Protein AF-A0A923NEP9-F1 (afdb_monomer_lite)

Sequence (134 aa):
MPNQGRQWFVLPWDIKRAIEYERYQLFQHGIKYNYYDALVGSLINVPTSENVLNPNIRVARIVRIKITNVRHTDWLNTRSQFVSDFNLDDLQPIYNYLRHDYNQEDQRQIYDDLQYWQKYIQKRHVVTKEQQMV

Secondary structure (DSSP, 8-state):
-TTT-----BPPHHHHHHHHHHHHHHHHTT----TTGGGTT-EEEEESSS-SSSPPEEEEE-------S---TTPPBPPS-EE-TT--S-HHHHHHHHTTT--HHHHHHHHHHHHHHHHHHHHHHHHHHHHT--

InterPro domains:
  IPR056096 Protein of unknown function DUF7679 [PF24727] (6-130)

Radius of gyration: 16.32 Å; chains: 1; bounding box: 51×35×44 Å

Foldseek 3Di:
DVPPDDDAAAEDPVVVVVLVVVVVVCVVVVDDDPSQCQQQQKWFWDFPDPPPVAGQIAIDGHHDDDDDPDDDPPHYYTDNQIGHNPDLPDCVVSLVRRLPPHDPNSSVRHVVRSVVVSVVVVVVVVVVVVVVVD

pLDDT: mean 82.34, std 10.33, range [47.84, 94.38]

Structure (mmCIF, N/CA/C/O backbone):
data_AF-A0A923NEP9-F1
#
_entry.id   AF-A0A923NEP9-F1
#
loop_
_atom_site.group_PDB
_atom_site.id
_atom_site.type_symbol
_atom_site.label_atom_id
_atom_site.label_alt_id
_atom_site.label_comp_id
_atom_site.label_asym_id
_atom_site.label_entity_id
_atom_site.label_seq_id
_atom_site.pdbx_PDB_ins_code
_atom_site.Cartn_x
_atom_site.Cartn_y
_atom_site.Cartn_z
_atom_site.occupancy
_atom_site.B_iso_or_equiv
_atom_site.auth_seq_id
_atom_site.auth_comp_id
_atom_site.auth_asym_id
_atom_site.auth_atom_id
_atom_site.pdbx_PDB_model_num
ATOM 1 N N . MET A 1 1 ? -5.376 -5.477 -6.065 1.00 79.94 1 MET A N 1
ATOM 2 C CA . MET A 1 1 ? -4.801 -4.429 -6.936 1.00 79.94 1 MET A CA 1
ATOM 3 C C . MET A 1 1 ? -5.828 -4.039 -7.989 1.00 79.94 1 MET A C 1
ATOM 5 O O . MET A 1 1 ? -6.700 -4.866 -8.268 1.00 79.94 1 MET A O 1
ATOM 9 N N . PRO A 1 2 ? -5.772 -2.820 -8.548 1.00 74.88 2 PRO A N 1
ATOM 10 C CA . PRO A 1 2 ? -6.595 -2.457 -9.699 1.00 74.88 2 PRO A CA 1
ATOM 11 C C . PRO A 1 2 ? -6.424 -3.504 -10.806 1.00 74.88 2 PRO A C 1
ATOM 13 O O . PRO A 1 2 ? -5.304 -3.836 -11.175 1.00 74.88 2 PRO A O 1
ATOM 16 N N . ASN A 1 3 ? -7.528 -4.091 -11.270 1.00 60.91 3 ASN A N 1
ATOM 17 C CA . ASN A 1 3 ? -7.579 -5.043 -12.392 1.00 60.91 3 ASN A CA 1
ATOM 18 C C . ASN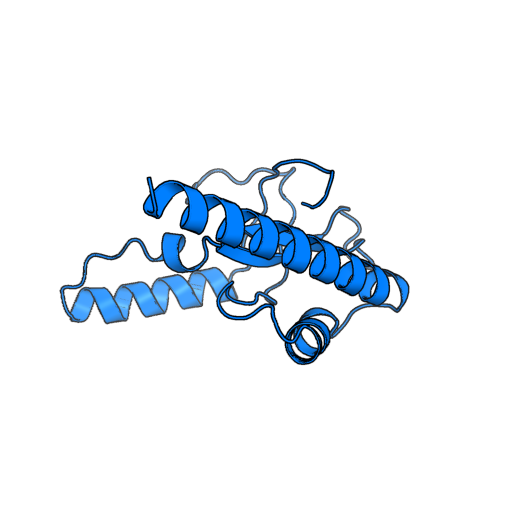 A 1 3 ? -6.733 -6.339 -12.282 1.00 60.91 3 ASN A C 1
ATOM 20 O O . ASN A 1 3 ? -6.711 -7.111 -13.233 1.00 60.91 3 ASN A O 1
ATOM 24 N N . GLN A 1 4 ? -6.088 -6.626 -11.142 1.00 69.06 4 GLN A N 1
ATOM 25 C CA . GLN A 1 4 ? -5.234 -7.819 -10.946 1.00 69.06 4 GLN A CA 1
ATOM 26 C C . GLN A 1 4 ? -5.664 -8.717 -9.769 1.00 69.06 4 GLN A C 1
ATOM 28 O O . GLN A 1 4 ? -4.926 -9.587 -9.320 1.00 69.06 4 GLN A O 1
ATOM 33 N N . GLY A 1 5 ? -6.871 -8.518 -9.233 1.00 80.25 5 GLY A N 1
ATOM 34 C CA . GLY A 1 5 ? -7.409 -9.380 -8.177 1.00 80.25 5 GLY A CA 1
ATOM 35 C C . GLY A 1 5 ? -6.740 -9.193 -6.808 1.00 80.25 5 GLY A C 1
ATOM 36 O O . GLY A 1 5 ? -6.250 -8.107 -6.467 1.00 80.25 5 GLY A O 1
ATOM 37 N N . ARG A 1 6 ? -6.814 -10.233 -5.969 1.00 89.69 6 ARG A N 1
ATOM 38 C CA . ARG A 1 6 ? -6.312 -10.243 -4.584 1.00 89.69 6 ARG A CA 1
ATOM 39 C C . ARG A 1 6 ? -5.050 -11.095 -4.501 1.00 89.69 6 ARG A C 1
ATOM 41 O O . ARG A 1 6 ? -5.059 -12.228 -4.964 1.00 89.69 6 ARG A O 1
ATOM 48 N N . GLN A 1 7 ? -4.025 -10.571 -3.841 1.00 90.62 7 GLN A N 1
ATOM 49 C CA . GLN A 1 7 ? -2.754 -11.253 -3.617 1.00 90.62 7 GLN A CA 1
ATOM 50 C C . GLN A 1 7 ? -2.286 -11.002 -2.182 1.00 90.62 7 GLN A C 1
ATOM 52 O O . GLN A 1 7 ? -2.619 -9.973 -1.588 1.00 90.62 7 GLN A O 1
ATOM 57 N N . TRP A 1 8 ? -1.558 -11.967 -1.621 1.00 91.31 8 TRP A N 1
ATOM 58 C CA . TRP A 1 8 ? -0.912 -11.828 -0.322 1.00 91.31 8 TRP A CA 1
ATOM 59 C C . TRP A 1 8 ? 0.462 -11.186 -0.478 1.00 91.31 8 TRP A C 1
ATOM 61 O O . TRP A 1 8 ? 1.215 -11.518 -1.388 1.00 91.31 8 TRP A O 1
ATOM 71 N N . PHE A 1 9 ? 0.781 -10.294 0.451 1.00 91.69 9 PHE A N 1
ATOM 72 C CA . PHE A 1 9 ? 2.078 -9.648 0.550 1.00 91.69 9 PHE A CA 1
ATOM 73 C C . PHE A 1 9 ? 2.561 -9.691 1.994 1.00 91.69 9 PHE A C 1
ATOM 75 O O . PHE A 1 9 ? 1.763 -9.806 2.929 1.00 91.69 9 PHE A O 1
ATOM 82 N N . VAL A 1 10 ? 3.871 -9.568 2.172 1.00 91.06 10 VAL A N 1
ATOM 83 C CA . VAL A 1 10 ? 4.491 -9.465 3.490 1.00 91.06 10 VAL A CA 1
ATOM 84 C C . VAL A 1 10 ? 4.562 -7.992 3.890 1.00 91.06 10 VAL A C 1
ATOM 86 O O . VAL A 1 10 ? 5.052 -7.153 3.131 1.00 91.06 10 VAL A O 1
ATOM 89 N N . LEU A 1 11 ? 4.063 -7.658 5.082 1.00 89.31 11 LEU A N 1
ATOM 90 C CA . LEU A 1 11 ? 4.246 -6.324 5.656 1.00 89.31 11 LEU A CA 1
ATOM 91 C C . LEU A 1 11 ? 5.691 -6.168 6.162 1.00 89.31 11 LEU A C 1
ATOM 93 O O . LEU A 1 11 ? 6.208 -7.101 6.784 1.00 89.31 11 LEU A O 1
ATOM 97 N N . PRO A 1 12 ? 6.349 -5.017 5.932 1.00 87.62 12 PRO A N 1
ATOM 98 C CA . PRO A 1 12 ? 7.692 -4.769 6.430 1.00 87.62 12 PRO A CA 1
ATOM 99 C C . PRO A 1 12 ? 7.731 -4.775 7.958 1.00 87.62 12 PRO A C 1
ATOM 101 O O . PRO A 1 12 ? 6.745 -4.479 8.643 1.00 87.62 12 PRO A O 1
ATOM 104 N N . TRP A 1 13 ? 8.916 -5.072 8.487 1.00 84.62 13 TRP A N 1
ATOM 105 C CA . TRP A 1 13 ? 9.162 -5.159 9.924 1.00 84.62 13 TRP A CA 1
ATOM 106 C C . TRP A 1 13 ? 8.763 -3.887 10.682 1.00 84.62 13 TRP A C 1
ATOM 108 O O . TRP A 1 13 ? 8.186 -3.986 11.761 1.00 84.62 13 TRP A O 1
ATOM 118 N N . ASP A 1 14 ? 8.992 -2.703 10.112 1.00 85.62 14 ASP A N 1
ATOM 119 C CA . ASP A 1 14 ? 8.659 -1.437 10.775 1.00 85.62 14 ASP A CA 1
ATOM 120 C C . ASP A 1 14 ? 7.152 -1.254 10.983 1.00 85.62 14 ASP A C 1
ATOM 122 O O . ASP A 1 14 ? 6.734 -0.819 12.056 1.00 85.62 14 ASP A O 1
ATOM 126 N N . ILE A 1 15 ? 6.329 -1.662 10.007 1.00 84.62 15 ILE A N 1
ATOM 127 C CA . ILE A 1 15 ? 4.866 -1.663 10.153 1.00 84.62 15 ILE A CA 1
ATOM 128 C C . ILE A 1 15 ? 4.460 -2.669 11.228 1.00 84.62 15 ILE A C 1
ATOM 130 O O . ILE A 1 15 ? 3.669 -2.341 12.109 1.00 84.62 15 ILE A O 1
ATOM 134 N N . LYS A 1 16 ? 5.035 -3.878 11.207 1.00 83.88 16 LYS A N 1
ATOM 135 C CA . LYS A 1 16 ? 4.768 -4.885 12.242 1.00 83.88 16 LYS A CA 1
ATOM 136 C C . LYS A 1 16 ? 5.093 -4.345 13.639 1.00 83.88 16 LYS A C 1
ATOM 138 O O . LYS A 1 16 ? 4.269 -4.469 14.541 1.00 83.88 16 LYS A O 1
ATOM 143 N N . ARG A 1 17 ? 6.251 -3.704 13.805 1.00 85.06 17 ARG A N 1
ATOM 144 C CA . ARG A 1 17 ? 6.685 -3.113 15.076 1.00 85.06 17 ARG A CA 1
ATOM 145 C C . ARG A 1 17 ? 5.752 -1.989 15.529 1.00 85.06 17 ARG A C 1
ATOM 147 O O . ARG A 1 17 ? 5.447 -1.912 16.714 1.00 85.06 17 ARG A O 1
ATOM 154 N N . ALA A 1 18 ? 5.282 -1.144 14.609 1.00 83.44 18 ALA A N 1
ATOM 155 C CA . ALA A 1 18 ? 4.323 -0.084 14.918 1.00 83.44 18 ALA A CA 1
ATOM 156 C C . ALA A 1 18 ? 2.983 -0.654 15.419 1.00 83.44 18 ALA A C 1
ATOM 158 O O . ALA A 1 18 ? 2.494 -0.227 16.462 1.00 83.44 18 ALA A O 1
ATOM 159 N N . ILE A 1 19 ? 2.449 -1.680 14.745 1.00 81.50 19 ILE A N 1
ATOM 160 C CA . ILE A 1 19 ? 1.225 -2.380 15.172 1.00 81.50 19 ILE A CA 1
ATOM 161 C C . ILE A 1 19 ? 1.422 -3.030 16.548 1.00 81.50 19 ILE A C 1
ATOM 163 O O . ILE A 1 19 ? 0.542 -2.968 17.404 1.00 81.50 19 ILE A O 1
ATOM 167 N N . GLU A 1 20 ? 2.573 -3.665 16.787 1.00 81.56 20 GLU A N 1
ATOM 168 C CA . GLU A 1 20 ? 2.881 -4.291 18.077 1.00 81.56 20 GLU A CA 1
ATOM 169 C C . GLU A 1 20 ? 3.007 -3.267 19.211 1.00 81.56 20 GLU A C 1
ATOM 171 O O . GLU A 1 20 ? 2.548 -3.539 20.323 1.00 81.56 20 GLU A O 1
ATOM 176 N N . TYR A 1 21 ? 3.582 -2.097 18.928 1.00 83.75 21 TYR A N 1
ATOM 177 C CA . TYR A 1 21 ? 3.661 -0.985 19.871 1.00 83.75 21 TYR A CA 1
ATOM 178 C C . TYR A 1 21 ? 2.269 -0.443 20.215 1.00 83.75 21 TYR A C 1
ATOM 180 O O . TYR A 1 21 ? 1.921 -0.346 21.390 1.00 83.75 21 TYR A O 1
ATOM 188 N N . GLU A 1 22 ? 1.439 -0.159 19.210 1.00 79.56 22 GLU A N 1
ATOM 189 C CA . GLU A 1 22 ? 0.070 0.323 19.415 1.00 79.56 22 GLU A CA 1
ATOM 190 C C . GLU A 1 22 ? -0.781 -0.700 20.182 1.00 79.56 22 GLU A C 1
ATOM 192 O O . GLU A 1 22 ? -1.486 -0.350 21.133 1.00 79.56 22 GLU A O 1
ATOM 197 N N . ARG A 1 23 ? -0.629 -1.990 19.853 1.00 78.88 23 ARG A N 1
ATOM 198 C CA . ARG A 1 23 ? -1.231 -3.098 20.601 1.00 78.88 23 ARG A CA 1
ATOM 199 C C . ARG A 1 23 ? -0.863 -3.057 22.075 1.00 78.88 23 ARG A C 1
ATOM 201 O O . ARG A 1 23 ? -1.738 -3.229 22.920 1.00 78.88 23 ARG A O 1
ATOM 208 N N . TYR A 1 24 ? 0.420 -2.888 22.382 1.00 80.75 24 TYR A N 1
ATOM 209 C CA . TYR A 1 24 ? 0.889 -2.841 23.761 1.00 80.75 24 TYR A CA 1
ATOM 210 C C . TYR A 1 24 ? 0.266 -1.661 24.516 1.00 80.75 24 TYR A C 1
ATOM 212 O O . TYR A 1 24 ? -0.278 -1.862 25.598 1.00 80.75 24 TYR A O 1
ATOM 220 N N . GLN A 1 25 ? 0.255 -0.466 23.920 1.00 80.94 25 GLN A N 1
ATOM 221 C CA . GLN A 1 25 ? -0.326 0.726 24.545 1.00 80.94 25 GLN A CA 1
ATOM 222 C C . GLN A 1 25 ? -1.824 0.554 24.822 1.00 80.94 25 GLN A C 1
ATOM 224 O O . GLN A 1 25 ? -2.286 0.780 25.937 1.00 80.94 25 GLN A O 1
ATOM 229 N N . LEU A 1 26 ? -2.593 0.089 23.839 1.00 77.12 26 LEU A N 1
ATOM 230 C CA . LEU A 1 26 ? -4.038 -0.095 23.985 1.00 77.12 26 LEU A CA 1
ATOM 231 C C . LEU A 1 26 ? -4.397 -1.241 24.944 1.00 77.12 26 LEU A C 1
ATOM 233 O O . LEU A 1 26 ? -5.379 -1.134 25.681 1.00 77.12 26 LEU A O 1
ATOM 237 N N . PHE A 1 27 ? -3.579 -2.299 24.993 1.00 79.38 27 PHE A N 1
ATOM 238 C CA . PHE A 1 27 ? -3.708 -3.358 25.995 1.00 79.38 27 PHE A CA 1
ATOM 239 C C . PHE A 1 27 ? -3.572 -2.810 27.423 1.00 79.38 27 PHE A C 1
ATOM 241 O O . PHE A 1 27 ? -4.388 -3.159 28.275 1.00 79.38 27 PHE A O 1
ATOM 248 N N . GLN A 1 28 ? -2.614 -1.906 27.672 1.00 80.88 28 GLN A N 1
ATOM 249 C CA . GLN A 1 28 ? -2.441 -1.259 28.983 1.00 80.88 28 GLN A CA 1
ATOM 250 C C . GLN A 1 28 ? -3.659 -0.416 29.403 1.00 80.88 28 GLN A C 1
ATOM 252 O O . GLN A 1 28 ? -3.895 -0.217 30.592 1.00 80.88 28 GLN A O 1
ATOM 257 N N . HIS A 1 29 ? -4.468 0.035 28.442 1.00 81.56 29 HIS A N 1
ATOM 258 C CA . HIS A 1 29 ? -5.714 0.770 28.679 1.00 81.56 29 HIS A CA 1
ATOM 259 C C . HIS A 1 29 ? -6.975 -0.116 28.651 1.00 81.56 29 HIS A C 1
ATOM 261 O O . HIS A 1 29 ? -8.089 0.403 28.669 1.00 81.56 29 HIS A O 1
ATOM 267 N N . GLY A 1 30 ? -6.834 -1.448 28.603 1.00 79.38 30 GLY A N 1
ATOM 268 C CA . GLY A 1 30 ? -7.964 -2.387 28.617 1.00 79.38 30 GLY A CA 1
ATOM 269 C C . GLY A 1 30 ? -8.771 -2.442 27.312 1.00 79.38 30 GLY A C 1
ATOM 270 O O . GLY A 1 30 ? -9.840 -3.054 27.276 1.00 79.38 30 GLY A O 1
ATOM 271 N N . ILE A 1 31 ? -8.274 -1.835 26.230 1.00 75.31 31 ILE A N 1
ATOM 272 C CA . ILE A 1 31 ? -8.966 -1.768 24.940 1.00 75.31 31 ILE A CA 1
ATOM 273 C C . ILE A 1 31 ? -8.627 -3.017 24.123 1.00 75.31 31 ILE A C 1
ATOM 275 O O . ILE A 1 31 ? -7.504 -3.191 23.647 1.00 75.31 31 ILE A O 1
ATOM 279 N N . LYS A 1 32 ? -9.624 -3.886 23.921 1.00 67.00 32 LYS A N 1
ATOM 280 C CA . LYS A 1 32 ? -9.534 -5.030 23.003 1.00 67.00 32 LYS A CA 1
ATOM 281 C C . LYS A 1 32 ? -9.915 -4.581 21.597 1.00 67.00 32 LYS A C 1
ATOM 283 O O . LYS A 1 32 ? -11.092 -4.544 21.253 1.00 67.00 32 LYS A O 1
ATOM 288 N N . TYR A 1 33 ? -8.913 -4.252 20.793 1.00 67.81 33 TYR A N 1
ATOM 289 C CA . TYR A 1 33 ? -9.079 -3.893 19.389 1.00 67.81 33 TYR A CA 1
ATOM 290 C C . TYR A 1 33 ? -8.282 -4.866 18.517 1.00 67.81 33 TYR A C 1
ATOM 292 O O . TYR A 1 33 ? -7.199 -5.301 18.902 1.00 67.81 33 TYR A O 1
ATOM 300 N N . ASN A 1 34 ? -8.802 -5.247 17.351 1.00 68.88 34 ASN A N 1
ATOM 301 C CA . ASN A 1 34 ? -8.009 -6.013 16.397 1.00 68.88 34 ASN A CA 1
ATOM 302 C C . ASN A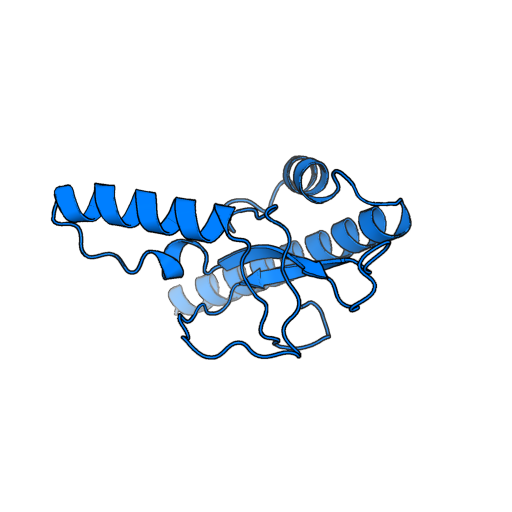 1 34 ? -7.117 -5.038 15.621 1.00 68.88 34 ASN A C 1
ATOM 304 O O . ASN A 1 34 ? -7.519 -4.493 14.603 1.00 68.88 34 ASN A O 1
ATOM 308 N N . TYR A 1 35 ? -5.905 -4.806 16.121 1.00 69.06 35 TYR A N 1
ATOM 309 C CA . TYR A 1 35 ? -4.963 -3.796 15.607 1.00 69.06 35 TYR A CA 1
ATOM 310 C C . TYR A 1 35 ? -4.617 -3.963 14.125 1.00 69.06 35 TYR A C 1
ATOM 312 O O . TYR A 1 35 ? -4.276 -3.001 13.448 1.00 69.06 35 TYR A O 1
ATOM 320 N N . TYR A 1 36 ? -4.752 -5.177 13.592 1.00 72.75 36 TYR A N 1
ATOM 321 C CA . TYR A 1 36 ? -4.562 -5.436 12.170 1.00 72.75 36 TYR A CA 1
ATOM 322 C C . TYR A 1 36 ? -5.724 -4.924 11.312 1.00 72.75 36 TYR A C 1
ATOM 324 O O . TYR A 1 36 ? -5.515 -4.619 10.140 1.00 72.75 36 TYR A O 1
ATOM 332 N N . ASP A 1 37 ? -6.922 -4.771 11.881 1.00 74.81 37 ASP A N 1
ATOM 333 C CA . ASP A 1 37 ? -8.068 -4.185 11.183 1.00 74.81 37 ASP A CA 1
ATOM 334 C C . ASP A 1 37 ? -7.906 -2.669 10.988 1.00 74.81 37 ASP A C 1
ATOM 336 O O . ASP A 1 37 ? -8.494 -2.134 10.054 1.00 74.81 37 ASP A O 1
ATOM 340 N N . ALA A 1 38 ? -7.045 -1.985 11.759 1.00 77.38 38 ALA A N 1
ATOM 341 C CA . ALA A 1 38 ? -6.770 -0.552 11.559 1.00 77.38 38 ALA A CA 1
ATOM 342 C C . ALA A 1 38 ? -6.160 -0.244 10.186 1.00 77.38 38 ALA A C 1
ATOM 344 O O . ALA A 1 38 ? -6.330 0.851 9.654 1.00 77.38 38 ALA A O 1
ATOM 345 N N . LEU A 1 39 ? -5.444 -1.206 9.602 1.00 84.19 39 LEU A N 1
ATOM 346 C CA . LEU A 1 39 ? -4.866 -1.061 8.270 1.00 84.19 39 LEU A CA 1
ATOM 347 C C . LEU A 1 39 ? -5.822 -1.515 7.164 1.00 84.19 39 LEU A C 1
ATOM 349 O O . LEU A 1 39 ? -5.552 -1.257 5.993 1.00 84.19 39 LEU A O 1
ATOM 353 N N . VAL A 1 40 ? -6.922 -2.198 7.492 1.00 88.12 40 VAL A N 1
ATOM 354 C CA . VAL A 1 40 ? -7.910 -2.608 6.491 1.00 88.12 40 VAL A CA 1
ATOM 355 C C . VAL A 1 40 ? -8.617 -1.365 5.954 1.00 88.12 40 VAL A C 1
ATOM 357 O O . VAL A 1 40 ? -9.129 -0.542 6.700 1.00 88.12 40 VAL A O 1
ATOM 360 N N . GLY A 1 41 ? -8.644 -1.237 4.631 1.00 87.44 41 GLY A N 1
ATOM 361 C CA . GLY A 1 41 ? -9.120 -0.051 3.923 1.00 87.44 41 GLY A CA 1
ATOM 362 C C . GLY A 1 41 ? -7.988 0.836 3.411 1.00 87.44 41 GLY A C 1
ATOM 363 O O . GLY A 1 41 ? -8.136 1.412 2.338 1.00 87.44 41 GLY A O 1
ATOM 364 N N . SER A 1 42 ? -6.843 0.868 4.096 1.00 89.69 42 SER A N 1
ATOM 365 C CA . SER A 1 42 ? -5.682 1.669 3.697 1.00 89.69 42 SER A CA 1
ATOM 366 C C . SER A 1 42 ? -5.135 1.270 2.323 1.00 89.69 42 SER A C 1
ATOM 368 O O . SER A 1 42 ? -5.229 0.110 1.901 1.00 89.69 42 SER A O 1
ATOM 370 N N . LEU A 1 43 ? -4.533 2.234 1.630 1.00 91.81 43 LEU A N 1
ATOM 371 C CA . LEU A 1 43 ? -3.806 2.029 0.380 1.00 91.81 43 LEU A CA 1
ATOM 372 C C . LEU A 1 43 ? -2.308 1.885 0.668 1.00 91.81 43 LEU A C 1
ATOM 374 O O . LEU A 1 43 ? -1.769 2.620 1.487 1.00 91.81 43 LEU A O 1
ATOM 378 N N . ILE A 1 44 ? -1.629 0.957 -0.002 1.00 92.75 44 ILE A N 1
ATOM 379 C CA . ILE A 1 44 ? -0.208 0.650 0.204 1.00 92.75 44 ILE A CA 1
ATOM 380 C C . ILE A 1 44 ? 0.494 0.395 -1.129 1.00 92.75 44 ILE A C 1
ATOM 382 O O . ILE A 1 44 ? -0.082 -0.221 -2.030 1.00 92.75 44 ILE A O 1
ATOM 386 N N . ASN A 1 45 ? 1.749 0.828 -1.238 1.00 92.81 45 ASN A N 1
ATOM 387 C CA . ASN A 1 45 ? 2.600 0.483 -2.373 1.00 92.81 45 ASN A CA 1
ATOM 388 C C . ASN A 1 45 ? 3.062 -0.975 -2.285 1.00 92.81 45 ASN A C 1
ATOM 390 O O . ASN A 1 45 ? 3.680 -1.403 -1.302 1.00 92.81 45 ASN A O 1
ATOM 394 N N . VAL A 1 46 ? 2.795 -1.733 -3.344 1.00 92.44 46 VAL A N 1
ATOM 395 C CA . VAL A 1 46 ? 3.179 -3.138 -3.465 1.00 92.44 46 VAL A CA 1
ATOM 396 C C . VAL A 1 46 ? 4.006 -3.362 -4.729 1.00 92.44 46 VAL A C 1
ATOM 398 O O . VAL A 1 46 ? 3.667 -2.817 -5.782 1.00 92.44 46 VAL A O 1
ATOM 401 N N . PRO A 1 47 ? 5.081 -4.160 -4.658 1.00 91.00 47 PRO A N 1
ATOM 402 C CA . PRO A 1 47 ? 5.781 -4.601 -5.854 1.00 91.00 47 PRO A CA 1
ATOM 403 C C . PRO A 1 47 ? 4.936 -5.626 -6.617 1.00 91.00 47 PRO A C 1
ATOM 405 O O . PRO A 1 47 ? 4.174 -6.387 -6.027 1.00 91.00 47 PRO A O 1
ATOM 408 N N . THR A 1 48 ? 5.109 -5.682 -7.930 1.00 88.25 48 THR A N 1
ATOM 409 C CA . THR A 1 48 ? 4.490 -6.695 -8.806 1.00 88.25 48 THR A CA 1
ATOM 410 C C . THR A 1 48 ? 5.508 -7.626 -9.451 1.00 88.25 48 THR A C 1
ATOM 412 O O . THR A 1 48 ? 5.131 -8.562 -10.150 1.00 88.25 48 THR A O 1
ATOM 415 N N . SER A 1 49 ? 6.796 -7.410 -9.185 1.00 83.12 49 SER A N 1
ATOM 416 C CA . SER A 1 49 ? 7.882 -8.279 -9.622 1.00 83.12 49 SER A CA 1
ATOM 417 C C . SER A 1 49 ? 8.879 -8.525 -8.490 1.00 83.12 49 SER A C 1
ATOM 419 O O . SER A 1 49 ? 9.027 -7.716 -7.573 1.00 83.12 49 SER A O 1
ATOM 421 N N . GLU A 1 50 ? 9.578 -9.657 -8.566 1.00 73.62 50 GLU A N 1
ATOM 422 C CA . GLU A 1 50 ? 10.663 -10.024 -7.643 1.00 73.62 50 GLU A CA 1
ATOM 423 C C . GLU A 1 50 ? 11.948 -9.218 -7.873 1.00 73.62 50 GLU A C 1
ATOM 425 O O . GLU A 1 50 ? 12.898 -9.342 -7.101 1.00 73.62 50 GLU A O 1
ATOM 430 N N . ASN A 1 51 ? 12.004 -8.389 -8.924 1.00 76.06 51 ASN A N 1
ATOM 431 C CA . ASN A 1 51 ? 13.184 -7.590 -9.221 1.00 76.06 51 ASN A CA 1
ATOM 432 C C . ASN A 1 51 ? 13.410 -6.567 -8.103 1.00 76.06 51 ASN A C 1
ATOM 434 O O . ASN A 1 51 ? 12.754 -5.536 -8.042 1.00 76.06 51 ASN A O 1
ATOM 438 N N . VAL A 1 52 ? 14.364 -6.858 -7.221 1.00 67.50 52 VAL A N 1
ATOM 439 C CA . VAL A 1 52 ? 14.635 -6.049 -6.027 1.00 67.50 52 VAL A CA 1
ATOM 440 C C . VAL A 1 52 ? 15.165 -4.656 -6.380 1.00 67.50 52 VAL A C 1
ATOM 442 O O . VAL A 1 52 ? 14.920 -3.715 -5.627 1.00 67.50 52 VAL A O 1
ATOM 445 N N . LEU A 1 53 ? 15.866 -4.521 -7.512 1.00 68.12 53 LEU A N 1
ATOM 446 C CA . LEU A 1 53 ? 16.510 -3.271 -7.919 1.00 68.12 53 LEU A CA 1
ATOM 447 C C . LEU A 1 53 ? 15.504 -2.261 -8.469 1.00 68.12 53 LEU A C 1
ATOM 449 O O . LEU A 1 53 ? 15.564 -1.097 -8.098 1.00 68.12 53 LEU A O 1
ATOM 453 N N . ASN A 1 54 ? 14.577 -2.714 -9.315 1.00 70.00 54 ASN A N 1
ATOM 454 C CA . ASN A 1 54 ? 13.523 -1.887 -9.907 1.00 70.00 54 ASN A CA 1
ATOM 455 C C . ASN A 1 54 ? 12.221 -2.698 -9.981 1.00 70.00 54 ASN A C 1
ATOM 457 O O . ASN A 1 54 ? 11.867 -3.198 -11.054 1.00 70.00 54 ASN A O 1
ATOM 461 N N . PRO A 1 55 ? 11.542 -2.924 -8.846 1.00 79.19 55 PRO A N 1
ATOM 462 C CA . PRO A 1 55 ? 10.271 -3.620 -8.866 1.00 79.19 55 PRO A CA 1
ATOM 463 C C . PRO A 1 55 ? 9.202 -2.681 -9.408 1.00 79.19 55 PRO A C 1
ATOM 465 O O . PRO A 1 55 ? 9.067 -1.571 -8.907 1.00 79.19 55 PRO A O 1
ATOM 468 N N . ASN A 1 56 ? 8.394 -3.157 -10.352 1.00 87.69 56 ASN A N 1
ATOM 469 C CA . ASN A 1 56 ? 7.225 -2.411 -10.810 1.00 87.69 56 ASN A CA 1
ATOM 470 C C . ASN A 1 56 ? 6.255 -2.235 -9.638 1.00 87.69 56 ASN A C 1
ATOM 472 O O . ASN A 1 56 ? 5.862 -3.230 -9.011 1.00 87.69 56 ASN A O 1
ATOM 476 N N . ILE A 1 57 ? 5.842 -1.005 -9.355 1.00 90.81 57 ILE A N 1
ATOM 477 C CA . ILE A 1 57 ? 5.008 -0.680 -8.195 1.00 90.81 57 ILE A CA 1
ATOM 478 C C . ILE A 1 57 ? 3.554 -0.454 -8.592 1.00 90.81 57 ILE A C 1
ATOM 480 O O . ILE A 1 57 ? 3.237 0.164 -9.606 1.00 90.81 57 ILE A O 1
ATOM 484 N N . ARG A 1 58 ? 2.650 -0.939 -7.741 1.00 92.56 58 ARG A N 1
ATOM 485 C CA . ARG A 1 58 ? 1.213 -0.656 -7.792 1.00 92.56 58 ARG A CA 1
ATOM 486 C C . ARG A 1 58 ? 0.724 -0.168 -6.440 1.00 92.56 58 ARG A C 1
ATOM 488 O O . ARG A 1 58 ? 1.305 -0.497 -5.406 1.00 92.56 58 ARG A O 1
ATOM 495 N N . VAL A 1 59 ? -0.407 0.527 -6.432 1.00 93.19 59 VAL A N 1
ATOM 496 C CA . VAL A 1 59 ? -1.122 0.871 -5.197 1.00 93.19 59 VAL A CA 1
ATOM 497 C C . VAL A 1 59 ? -2.235 -0.146 -4.967 1.00 93.19 59 VAL A C 1
ATOM 499 O O . VAL A 1 59 ? -3.161 -0.297 -5.770 1.00 93.19 59 VAL A O 1
ATOM 502 N N . ALA A 1 60 ? -2.175 -0.863 -3.849 1.00 92.81 60 ALA A N 1
ATOM 503 C CA . ALA A 1 60 ? -3.175 -1.846 -3.456 1.00 92.81 60 ALA A CA 1
ATOM 504 C C . ALA A 1 60 ? -3.979 -1.371 -2.245 1.00 92.81 60 ALA A C 1
ATOM 506 O O . ALA A 1 60 ? -3.427 -0.801 -1.314 1.00 92.81 60 ALA A O 1
ATOM 507 N N . ARG A 1 61 ? -5.277 -1.687 -2.215 1.00 92.31 61 ARG A N 1
ATOM 508 C CA . ARG A 1 61 ? -6.100 -1.559 -1.010 1.00 92.31 61 ARG A CA 1
ATOM 509 C C . ARG A 1 61 ? -5.960 -2.794 -0.129 1.00 92.31 61 ARG A C 1
ATOM 511 O O . ARG A 1 61 ? -6.163 -3.916 -0.605 1.00 92.31 61 ARG A O 1
ATOM 518 N N . ILE A 1 62 ? -5.678 -2.594 1.151 1.00 91.38 62 ILE A N 1
ATOM 519 C CA . ILE A 1 62 ? -5.634 -3.663 2.146 1.00 91.38 62 ILE A CA 1
ATOM 520 C C . ILE A 1 62 ? -7.070 -4.098 2.439 1.00 91.38 62 ILE A C 1
ATOM 522 O O . ILE A 1 62 ? -7.902 -3.310 2.875 1.00 91.38 62 ILE A O 1
ATOM 526 N N . VAL A 1 63 ? -7.383 -5.365 2.177 1.00 90.50 63 VAL A N 1
ATOM 527 C CA . VAL A 1 63 ? -8.732 -5.923 2.410 1.00 90.50 63 VAL A CA 1
ATOM 528 C C . VAL A 1 63 ? -8.774 -6.922 3.558 1.00 90.50 63 VAL A C 1
ATOM 530 O O . VAL A 1 63 ? -9.850 -7.246 4.047 1.00 90.50 63 VAL A O 1
ATOM 533 N N . ARG A 1 64 ? -7.614 -7.462 3.937 1.00 89.50 64 ARG A N 1
ATOM 534 C CA . ARG A 1 64 ? -7.458 -8.442 5.006 1.00 89.50 64 ARG A CA 1
ATOM 535 C C . ARG A 1 64 ? -5.992 -8.525 5.401 1.00 89.50 64 ARG A C 1
ATOM 537 O O . ARG A 1 64 ? -5.129 -8.550 4.526 1.00 89.50 64 ARG A O 1
ATOM 544 N N . ILE A 1 65 ? -5.736 -8.670 6.694 1.00 87.94 65 ILE A N 1
ATOM 545 C CA . ILE A 1 65 ? -4.425 -9.035 7.229 1.00 87.94 65 ILE A CA 1
ATOM 546 C C . ILE A 1 65 ? -4.567 -10.342 8.012 1.00 87.94 65 ILE A C 1
ATOM 548 O O . ILE A 1 65 ? -5.614 -10.631 8.591 1.00 87.94 65 ILE A O 1
ATOM 552 N N . LYS A 1 66 ? -3.530 -11.180 7.975 1.00 85.62 66 LYS A N 1
ATOM 553 C CA . LYS A 1 66 ? -3.424 -12.386 8.800 1.00 85.62 66 LYS A CA 1
ATOM 554 C C . LYS A 1 66 ? -2.002 -12.514 9.326 1.00 85.62 66 LYS A C 1
ATOM 556 O O . LYS A 1 66 ? -1.052 -12.201 8.612 1.00 85.62 66 LYS A O 1
ATOM 561 N N . ILE A 1 67 ? -1.868 -13.031 10.541 1.00 82.62 67 ILE A N 1
ATOM 562 C CA . ILE A 1 67 ? -0.581 -13.461 11.085 1.00 82.62 67 ILE A CA 1
ATOM 563 C C . ILE A 1 67 ? -0.399 -14.929 10.714 1.00 82.62 67 ILE A C 1
ATOM 565 O O . ILE A 1 67 ? -1.319 -15.732 10.864 1.00 82.62 67 ILE A O 1
ATOM 569 N N . THR A 1 68 ? 0.779 -15.284 10.219 1.00 82.50 68 THR A N 1
ATOM 570 C CA . THR A 1 68 ? 1.150 -16.672 9.950 1.00 82.50 68 THR A CA 1
ATOM 571 C C . THR A 1 68 ? 2.600 -16.895 10.351 1.00 82.50 68 THR A C 1
ATOM 573 O O . THR A 1 68 ? 3.435 -16.008 10.186 1.00 82.50 68 THR A O 1
ATOM 576 N N . ASN A 1 69 ? 2.891 -18.091 10.860 1.00 80.19 69 ASN A N 1
ATOM 577 C CA . ASN A 1 69 ? 4.259 -18.542 11.130 1.00 80.19 69 ASN A CA 1
ATOM 578 C C . ASN A 1 69 ? 4.906 -19.185 9.891 1.00 80.19 69 ASN A C 1
ATOM 580 O O . ASN A 1 69 ? 6.078 -19.545 9.917 1.00 80.19 69 ASN A O 1
ATOM 584 N N . VAL A 1 70 ? 4.142 -19.341 8.806 1.00 82.88 70 VAL A N 1
ATOM 585 C CA . VAL A 1 70 ? 4.611 -19.910 7.541 1.00 82.88 70 VAL A CA 1
ATOM 586 C C . VAL A 1 70 ? 5.105 -18.784 6.639 1.00 82.88 70 VAL A C 1
ATOM 588 O O . VAL A 1 70 ? 4.333 -17.897 6.267 1.00 82.88 70 VAL A O 1
ATOM 591 N N . ARG A 1 71 ? 6.390 -18.830 6.272 1.00 73.62 71 ARG A N 1
ATOM 592 C CA . ARG A 1 71 ? 6.965 -17.944 5.257 1.00 73.62 71 ARG A CA 1
ATOM 593 C C . ARG A 1 71 ? 6.678 -18.522 3.874 1.00 73.62 71 ARG A C 1
ATOM 595 O O . ARG A 1 71 ? 7.196 -19.575 3.522 1.00 73.62 71 ARG A O 1
ATOM 602 N N . HIS A 1 72 ? 5.865 -17.814 3.108 1.00 81.56 72 HIS A N 1
ATOM 603 C CA . HIS A 1 72 ? 5.554 -18.143 1.723 1.00 81.56 72 HIS A CA 1
ATOM 604 C C . HIS A 1 72 ? 6.566 -17.455 0.803 1.00 81.56 72 HIS A C 1
ATOM 606 O O . HIS A 1 72 ? 6.785 -16.249 0.924 1.00 81.56 72 HIS A O 1
ATOM 612 N N . THR A 1 73 ? 7.234 -18.220 -0.060 1.00 77.69 73 THR A N 1
ATOM 613 C CA . THR A 1 73 ? 8.306 -17.712 -0.935 1.00 77.69 73 THR A CA 1
ATOM 614 C C . THR A 1 73 ? 7.779 -16.853 -2.080 1.00 77.69 73 THR A C 1
ATOM 616 O O . THR A 1 73 ? 8.511 -16.014 -2.580 1.00 77.69 73 THR A O 1
ATOM 619 N N . ASP A 1 74 ? 6.513 -17.031 -2.454 1.00 84.25 74 ASP A N 1
ATOM 620 C CA . ASP A 1 74 ? 5.802 -16.301 -3.507 1.00 84.25 74 ASP A CA 1
ATOM 621 C C . ASP A 1 74 ? 5.239 -14.944 -3.045 1.00 84.25 74 ASP A C 1
ATOM 623 O O . ASP A 1 74 ? 4.703 -14.177 -3.847 1.00 84.25 74 ASP A O 1
ATOM 627 N N . TRP A 1 75 ? 5.320 -14.625 -1.748 1.00 89.31 75 TRP A N 1
ATOM 628 C CA . TRP A 1 75 ? 4.811 -13.356 -1.230 1.00 89.31 75 TRP A CA 1
ATOM 629 C C . TRP A 1 75 ? 5.893 -12.289 -1.266 1.00 89.31 75 TRP A C 1
ATOM 631 O O . TRP A 1 75 ? 6.903 -12.365 -0.564 1.00 89.31 75 TRP A O 1
ATOM 641 N N . LEU A 1 76 ? 5.631 -11.239 -2.035 1.00 90.00 76 LEU A N 1
ATOM 642 C CA . LEU A 1 76 ? 6.533 -10.104 -2.126 1.00 90.00 76 LEU A CA 1
ATOM 643 C C . LEU A 1 76 ? 6.427 -9.217 -0.879 1.00 90.00 76 LEU A C 1
ATOM 645 O O . LEU A 1 76 ? 5.361 -9.083 -0.268 1.00 90.00 76 LEU A O 1
ATOM 649 N N . ASN A 1 77 ? 7.538 -8.578 -0.515 1.00 88.62 77 ASN A N 1
ATOM 650 C CA . ASN A 1 77 ? 7.556 -7.598 0.568 1.00 88.62 77 ASN A CA 1
ATOM 651 C C . ASN A 1 77 ? 6.947 -6.277 0.091 1.00 88.62 77 ASN A C 1
ATOM 653 O O . ASN A 1 77 ? 7.424 -5.679 -0.872 1.00 88.62 77 ASN A O 1
ATOM 657 N N . THR A 1 78 ? 5.922 -5.803 0.792 1.00 88.00 78 THR A N 1
ATOM 658 C CA . THR A 1 78 ? 5.392 -4.447 0.598 1.00 88.00 78 THR A CA 1
ATOM 659 C C . THR A 1 78 ? 6.406 -3.389 1.030 1.00 88.00 78 THR A C 1
ATOM 661 O O . THR A 1 78 ? 7.382 -3.667 1.736 1.00 88.00 78 THR A O 1
ATOM 664 N N . ARG A 1 79 ? 6.171 -2.151 0.602 1.00 83.94 79 ARG A N 1
ATOM 665 C CA . ARG A 1 79 ? 6.912 -0.978 1.075 1.00 83.94 79 ARG A CA 1
ATOM 666 C C . ARG A 1 79 ? 6.226 -0.420 2.324 1.00 83.94 79 ARG A C 1
ATOM 668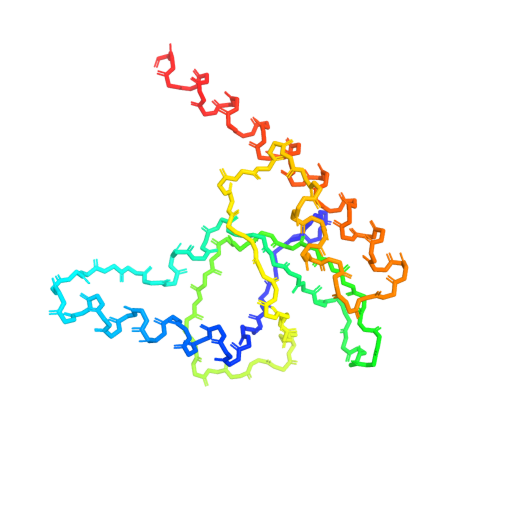 O O . ARG A 1 79 ? 5.043 -0.656 2.544 1.00 83.94 79 ARG A O 1
ATOM 675 N N . SER A 1 80 ? 6.958 0.321 3.154 1.00 81.94 80 SER A N 1
ATOM 676 C CA . SER A 1 80 ? 6.417 0.909 4.392 1.00 81.94 80 SER A CA 1
ATOM 677 C C . SER A 1 80 ? 5.503 2.122 4.163 1.00 81.94 80 SER A C 1
ATOM 679 O O . SER A 1 80 ? 4.940 2.647 5.118 1.00 81.94 80 SER A O 1
ATOM 681 N N . GLN A 1 81 ? 5.336 2.555 2.912 1.00 85.75 81 GLN A N 1
ATOM 682 C CA . GLN A 1 81 ? 4.493 3.680 2.516 1.00 85.75 81 GLN A CA 1
ATOM 683 C C . GLN A 1 81 ? 3.041 3.223 2.332 1.00 85.75 81 GLN A C 1
ATOM 685 O O . GLN A 1 81 ? 2.699 2.566 1.343 1.00 85.75 81 GLN A O 1
ATOM 690 N N . PHE A 1 82 ? 2.183 3.596 3.278 1.00 86.94 82 PHE A N 1
ATOM 691 C CA . PHE A 1 82 ? 0.740 3.401 3.194 1.00 86.94 82 PHE A CA 1
ATOM 692 C C . PHE A 1 82 ? 0.002 4.664 3.638 1.00 86.94 82 PHE A C 1
ATOM 694 O O . PHE A 1 82 ? 0.532 5.480 4.388 1.00 86.94 82 PHE A O 1
ATOM 701 N N . VAL A 1 83 ? -1.233 4.817 3.176 1.00 86.38 83 VAL A N 1
ATOM 702 C CA . VAL A 1 83 ? -2.127 5.920 3.535 1.00 86.38 83 VAL A CA 1
ATOM 703 C C . VAL A 1 83 ? -3.468 5.356 3.977 1.00 86.38 83 VAL A C 1
ATOM 705 O O . VAL A 1 83 ? -3.959 4.383 3.400 1.00 86.38 83 VAL A O 1
ATOM 708 N N . SER A 1 84 ? -4.060 5.941 5.015 1.00 80.50 84 SER A N 1
ATOM 709 C CA . SER A 1 84 ? -5.387 5.537 5.472 1.00 80.50 84 SER A CA 1
ATOM 710 C C . SER A 1 84 ? -6.473 6.016 4.500 1.00 80.50 84 SER A C 1
ATOM 712 O O . SER A 1 84 ? -6.323 7.038 3.835 1.00 80.50 84 SER A O 1
ATOM 714 N N . ASP A 1 85 ? -7.574 5.265 4.409 1.00 67.75 85 ASP A N 1
ATOM 715 C CA . ASP A 1 85 ? -8.680 5.463 3.444 1.00 67.75 85 ASP A CA 1
ATOM 716 C C . ASP A 1 85 ? -9.492 6.761 3.679 1.00 67.75 85 ASP A C 1
ATOM 718 O O . ASP A 1 85 ? -10.521 6.991 3.052 1.00 67.75 85 ASP A O 1
ATOM 722 N N . PHE A 1 86 ? -9.097 7.610 4.633 1.00 58.44 86 PHE A N 1
ATOM 723 C CA . PHE A 1 86 ? -10.020 8.587 5.214 1.00 58.44 86 PHE A CA 1
ATOM 724 C C . PHE A 1 86 ? -10.197 9.882 4.419 1.00 58.44 86 PHE A C 1
ATOM 726 O O . PHE A 1 86 ? -11.118 10.632 4.731 1.00 58.44 86 PHE A O 1
ATOM 733 N N . ASN A 1 87 ? -9.396 10.148 3.382 1.00 64.75 87 ASN A N 1
ATOM 734 C CA . ASN A 1 87 ? -9.663 11.286 2.501 1.00 64.75 87 ASN A CA 1
ATOM 735 C C . ASN A 1 87 ? -8.980 11.150 1.131 1.00 64.75 87 ASN A C 1
ATOM 737 O O . ASN A 1 87 ? -7.827 11.538 0.970 1.00 64.75 87 ASN A O 1
ATOM 741 N N . LEU A 1 88 ? -9.696 10.610 0.141 1.00 73.88 88 LEU A N 1
ATOM 742 C CA . LEU A 1 88 ? -9.239 10.572 -1.255 1.00 73.88 88 LEU A CA 1
ATOM 743 C C . LEU A 1 88 ? -9.748 11.761 -2.086 1.00 73.88 88 LEU A C 1
ATOM 745 O O . LEU A 1 88 ? -9.635 11.714 -3.309 1.00 73.88 88 LEU A O 1
ATOM 749 N N . ASP A 1 89 ? -10.330 12.802 -1.483 1.00 78.81 89 ASP A N 1
ATOM 750 C CA . ASP A 1 89 ? -10.865 13.943 -2.242 1.00 78.81 89 ASP A CA 1
ATOM 751 C C . ASP A 1 89 ? -9.742 14.799 -2.842 1.00 78.81 89 ASP A C 1
ATOM 753 O O . ASP A 1 89 ? -9.848 15.236 -3.989 1.00 78.81 89 ASP A O 1
ATOM 757 N N . ASP A 1 90 ? -8.629 14.945 -2.116 1.00 84.25 90 ASP A N 1
ATOM 758 C CA . ASP A 1 90 ? -7.383 15.517 -2.628 1.00 84.25 90 ASP A CA 1
ATOM 759 C C . ASP A 1 90 ? -6.292 14.442 -2.731 1.00 84.25 90 ASP A C 1
ATOM 761 O O . ASP A 1 90 ? -5.693 14.013 -1.742 1.00 84.25 90 ASP A O 1
ATOM 765 N N . LEU A 1 91 ? -6.017 14.004 -3.962 1.00 87.94 91 LEU A N 1
ATOM 766 C CA . LEU A 1 91 ? -4.995 12.996 -4.235 1.00 87.94 91 LEU A CA 1
ATOM 767 C C . LEU A 1 91 ? -3.570 13.546 -4.181 1.00 87.94 91 LEU A C 1
ATOM 769 O O . LEU A 1 91 ? -2.638 12.753 -4.070 1.00 87.94 91 LEU A O 1
ATOM 773 N N . GLN A 1 92 ? -3.360 14.860 -4.275 1.00 89.75 92 GLN A N 1
ATOM 774 C CA . GLN A 1 92 ? -2.021 15.434 -4.387 1.00 89.75 92 GLN A CA 1
ATOM 775 C C . GLN A 1 92 ? -1.103 15.113 -3.189 1.00 89.75 92 GLN A C 1
ATOM 777 O O . GLN A 1 92 ? 0.030 14.675 -3.428 1.00 89.75 92 GLN A O 1
ATOM 782 N N . PRO A 1 93 ? -1.521 15.286 -1.917 1.00 89.19 93 PRO A N 1
ATOM 783 C CA . PRO A 1 93 ? -0.676 14.948 -0.772 1.00 89.19 93 PRO A CA 1
ATOM 784 C C . PRO A 1 93 ? -0.395 13.444 -0.690 1.00 89.19 93 PRO A C 1
ATOM 786 O O . PRO A 1 93 ? 0.740 13.043 -0.431 1.00 89.19 93 PRO A O 1
ATOM 789 N N . ILE A 1 94 ? -1.396 12.611 -0.987 1.00 89.62 94 ILE A N 1
ATOM 790 C CA . ILE A 1 94 ? -1.261 11.150 -1.007 1.00 89.62 94 ILE A CA 1
ATOM 791 C C . ILE A 1 94 ? -0.272 10.715 -2.088 1.00 89.62 94 ILE A C 1
ATOM 793 O O . ILE A 1 94 ? 0.635 9.929 -1.825 1.00 89.62 94 ILE A O 1
ATOM 797 N N . TYR A 1 95 ? -0.421 11.255 -3.295 1.00 92.06 95 TYR A N 1
ATOM 798 C CA . TYR A 1 95 ? 0.469 10.988 -4.412 1.00 92.06 95 TYR A CA 1
ATOM 799 C C . TYR A 1 95 ? 1.902 11.400 -4.083 1.00 92.06 95 TYR A C 1
ATOM 801 O O . TYR A 1 95 ? 2.822 10.610 -4.267 1.00 92.06 95 TYR A O 1
ATOM 809 N N . ASN A 1 96 ? 2.105 12.603 -3.540 1.00 91.25 96 ASN A N 1
ATOM 810 C CA . ASN A 1 96 ? 3.432 13.079 -3.155 1.00 91.25 96 ASN A CA 1
ATOM 811 C C . ASN A 1 96 ?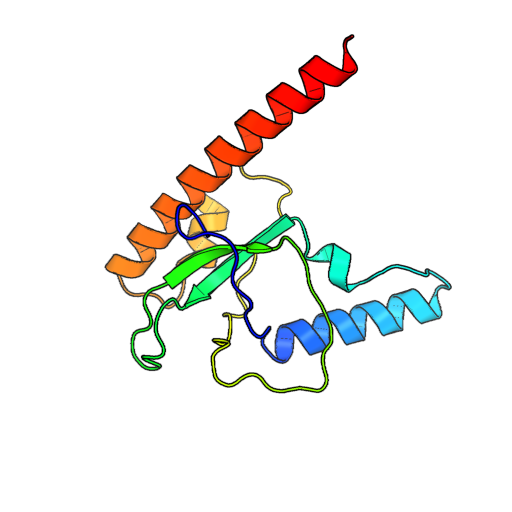 4.104 12.187 -2.107 1.00 91.25 96 ASN A C 1
ATOM 813 O O . ASN A 1 96 ? 5.311 11.970 -2.192 1.00 91.25 96 ASN A O 1
ATOM 817 N N . TYR A 1 97 ? 3.333 11.653 -1.161 1.00 91.06 97 TYR A N 1
ATOM 818 C CA . TYR A 1 97 ? 3.838 10.709 -0.173 1.00 91.06 97 TYR A CA 1
ATOM 819 C C . TYR A 1 97 ? 4.187 9.349 -0.796 1.00 91.06 97 TYR A C 1
ATOM 821 O O . TYR A 1 97 ? 5.289 8.841 -0.601 1.00 91.06 97 TYR A O 1
ATOM 829 N N . LEU A 1 98 ? 3.275 8.768 -1.584 1.00 90.81 98 LEU A N 1
ATOM 830 C CA . LEU A 1 98 ? 3.450 7.429 -2.150 1.00 90.81 98 LEU A CA 1
ATOM 831 C C . LEU A 1 98 ? 4.461 7.376 -3.296 1.00 90.81 98 LEU A C 1
ATOM 833 O O . LEU A 1 98 ? 5.035 6.323 -3.526 1.00 90.81 98 LEU A O 1
ATOM 837 N N . ARG A 1 99 ? 4.688 8.461 -4.036 1.00 90.81 99 ARG A N 1
ATOM 838 C CA . ARG A 1 99 ? 5.595 8.464 -5.198 1.00 90.81 99 ARG A CA 1
ATOM 839 C C . ARG A 1 99 ? 7.079 8.561 -4.824 1.00 90.81 99 ARG A C 1
ATOM 841 O O . ARG A 1 99 ? 7.934 8.455 -5.702 1.00 90.81 99 ARG A O 1
ATOM 848 N N . HIS A 1 100 ? 7.380 8.847 -3.559 1.00 83.69 100 HIS A N 1
ATOM 849 C CA . HIS A 1 100 ? 8.742 9.084 -3.091 1.00 83.69 100 HIS A CA 1
ATOM 850 C C . HIS A 1 100 ? 9.610 7.827 -3.280 1.00 83.69 100 HIS A C 1
ATOM 852 O O . HIS A 1 100 ? 9.139 6.723 -3.021 1.00 83.69 100 HIS A O 1
ATOM 858 N N . ASP A 1 101 ? 10.861 8.009 -3.717 1.00 86.25 101 ASP A N 1
ATOM 859 C CA . ASP A 1 101 ? 11.855 6.956 -4.016 1.00 86.25 101 ASP A CA 1
ATOM 860 C C . ASP A 1 101 ? 11.608 6.090 -5.268 1.00 86.25 101 ASP A C 1
ATOM 862 O O . ASP A 1 101 ? 12.341 5.127 -5.494 1.00 86.25 101 ASP A O 1
ATOM 866 N N . TYR A 1 102 ? 10.633 6.436 -6.116 1.00 88.81 102 TYR A N 1
ATOM 867 C CA . TYR A 1 102 ? 10.346 5.681 -7.344 1.00 88.81 102 TYR A CA 1
ATOM 868 C C . TYR A 1 102 ? 10.777 6.399 -8.624 1.00 88.81 102 TYR A C 1
ATOM 870 O O . TYR A 1 102 ? 10.843 7.629 -8.685 1.00 88.81 102 TYR A O 1
ATOM 878 N N . ASN A 1 103 ? 11.044 5.621 -9.677 1.00 90.50 103 ASN A N 1
ATOM 879 C CA . ASN A 1 103 ? 11.315 6.144 -11.017 1.00 90.50 103 ASN A CA 1
ATOM 880 C C . ASN A 1 103 ? 10.042 6.752 -11.650 1.00 90.50 103 ASN A C 1
ATOM 882 O O . ASN A 1 103 ? 8.933 6.570 -11.158 1.00 90.50 103 ASN A O 1
ATOM 886 N N . GLN A 1 104 ? 10.186 7.479 -12.759 1.00 91.50 104 GLN A N 1
ATOM 887 C CA . GLN A 1 104 ? 9.061 8.189 -13.387 1.00 91.50 104 GLN A CA 1
ATOM 888 C C . GLN A 1 104 ? 7.920 7.272 -13.859 1.00 91.50 104 GLN A C 1
ATOM 890 O O . GLN A 1 104 ? 6.763 7.696 -13.853 1.00 91.50 104 GLN A O 1
ATOM 895 N N . GLU A 1 105 ? 8.235 6.047 -14.278 1.00 91.19 105 GLU A N 1
ATOM 896 C CA . GLU A 1 105 ? 7.241 5.074 -14.734 1.00 91.19 105 GLU A CA 1
ATOM 897 C C . GLU A 1 105 ? 6.368 4.608 -13.565 1.00 91.19 105 GLU A C 1
ATOM 899 O O . GLU A 1 105 ? 5.143 4.726 -13.620 1.00 91.19 105 GLU A O 1
ATOM 904 N N . ASP A 1 106 ? 6.997 4.206 -12.463 1.00 91.75 106 ASP A N 1
ATOM 905 C CA . ASP A 1 106 ? 6.316 3.824 -11.228 1.00 91.75 106 ASP A CA 1
ATOM 906 C C . ASP A 1 106 ? 5.528 4.994 -10.628 1.00 91.75 106 ASP A C 1
ATOM 908 O O . ASP A 1 106 ? 4.396 4.816 -10.184 1.00 91.75 106 ASP A O 1
ATOM 912 N N . GLN A 1 107 ? 6.069 6.218 -10.663 1.00 94.25 107 GLN A N 1
ATOM 913 C CA . GLN A 1 107 ? 5.339 7.408 -10.212 1.00 94.25 107 GLN A CA 1
ATOM 914 C C . GLN A 1 107 ? 4.043 7.604 -11.013 1.00 94.25 107 GLN A C 1
ATOM 916 O O . GLN A 1 107 ? 2.982 7.830 -10.427 1.00 94.25 107 GLN A O 1
ATOM 921 N N . ARG A 1 108 ? 4.094 7.468 -12.345 1.00 94.00 108 ARG A N 1
ATOM 922 C CA . ARG A 1 108 ? 2.890 7.538 -13.186 1.00 94.00 108 ARG A CA 1
ATOM 923 C C . ARG A 1 108 ? 1.905 6.428 -12.828 1.00 94.00 108 ARG A C 1
ATOM 925 O O . ARG A 1 108 ? 0.723 6.700 -12.645 1.00 94.00 108 ARG A O 1
ATOM 932 N N . GLN A 1 109 ? 2.394 5.203 -12.665 1.00 94.06 109 GLN A N 1
ATOM 933 C CA . GLN A 1 109 ? 1.550 4.064 -12.326 1.00 94.06 109 GLN A CA 1
ATOM 934 C C . GLN A 1 109 ? 0.866 4.218 -10.955 1.00 94.06 109 GLN A C 1
ATOM 936 O O . GLN A 1 109 ? -0.307 3.861 -10.812 1.00 94.06 109 GLN A O 1
ATOM 941 N N . ILE A 1 110 ? 1.564 4.783 -9.965 1.00 93.50 110 ILE A N 1
ATOM 942 C CA . ILE A 1 110 ? 1.008 5.119 -8.647 1.00 93.50 110 ILE A CA 1
ATOM 943 C C . ILE A 1 110 ? -0.127 6.136 -8.790 1.00 93.50 110 ILE A C 1
ATOM 945 O O . ILE A 1 110 ? -1.185 5.962 -8.186 1.00 93.50 110 ILE A O 1
ATOM 949 N N . TYR A 1 111 ? 0.064 7.178 -9.604 1.00 94.38 111 TYR A N 1
ATOM 950 C CA . TYR A 1 111 ? -0.968 8.185 -9.849 1.00 94.38 111 TYR A CA 1
ATOM 951 C C . TYR A 1 111 ? -2.225 7.578 -10.490 1.00 94.38 111 TYR A C 1
ATOM 953 O O . TYR A 1 111 ? -3.336 7.806 -10.005 1.00 94.38 111 TYR A O 1
ATOM 961 N N . ASP A 1 112 ? -2.054 6.744 -11.517 1.00 94.31 112 ASP A N 1
ATOM 962 C CA . ASP A 1 112 ? -3.163 6.064 -12.195 1.00 94.31 112 ASP A CA 1
ATOM 963 C C . ASP A 1 112 ? -3.941 5.143 -11.237 1.00 94.31 112 ASP A C 1
ATOM 965 O O . ASP A 1 112 ? -5.178 5.119 -11.238 1.00 94.31 112 ASP A O 1
ATOM 969 N N . ASP A 1 113 ? -3.235 4.413 -10.367 1.00 94.06 113 ASP A N 1
ATOM 970 C CA . ASP A 1 113 ? -3.874 3.556 -9.367 1.00 94.06 113 ASP A CA 1
ATOM 971 C C . ASP A 1 113 ? -4.637 4.369 -8.313 1.00 94.06 113 ASP A C 1
ATOM 973 O O . ASP A 1 113 ? -5.729 3.970 -7.902 1.00 94.06 113 ASP A O 1
ATOM 977 N N . LEU A 1 114 ? -4.108 5.522 -7.892 1.00 92.50 114 LEU A N 1
ATOM 978 C CA . LEU A 1 114 ? -4.801 6.426 -6.972 1.00 92.50 114 LEU A CA 1
ATOM 979 C C . LEU A 1 114 ? -6.094 6.974 -7.580 1.00 92.50 114 LEU A C 1
ATOM 981 O O . LEU A 1 114 ? -7.135 6.945 -6.922 1.00 92.50 114 LEU A O 1
ATOM 985 N N . GLN A 1 115 ? -6.065 7.395 -8.847 1.00 92.88 115 GLN A N 1
ATOM 986 C CA . GLN A 1 115 ? -7.272 7.823 -9.559 1.00 92.88 115 GLN A CA 1
ATOM 987 C C . GLN A 1 115 ? -8.306 6.695 -9.666 1.00 92.88 115 GLN A C 1
ATOM 989 O O . GLN A 1 115 ? -9.511 6.931 -9.521 1.00 92.88 115 GLN A O 1
ATOM 994 N N . TYR A 1 116 ? -7.858 5.460 -9.911 1.00 92.56 116 TYR A N 1
ATOM 995 C CA . TYR A 1 116 ? -8.742 4.297 -9.900 1.00 92.56 116 TYR A CA 1
ATOM 996 C C . TYR A 1 116 ? -9.399 4.117 -8.526 1.00 92.56 116 TYR A C 1
ATOM 998 O O . TYR A 1 116 ? -10.624 3.978 -8.447 1.00 92.56 116 TYR A O 1
ATOM 1006 N N . TRP A 1 117 ? -8.612 4.135 -7.446 1.00 90.75 117 TRP A N 1
ATOM 1007 C CA . TRP A 1 117 ? -9.123 3.928 -6.091 1.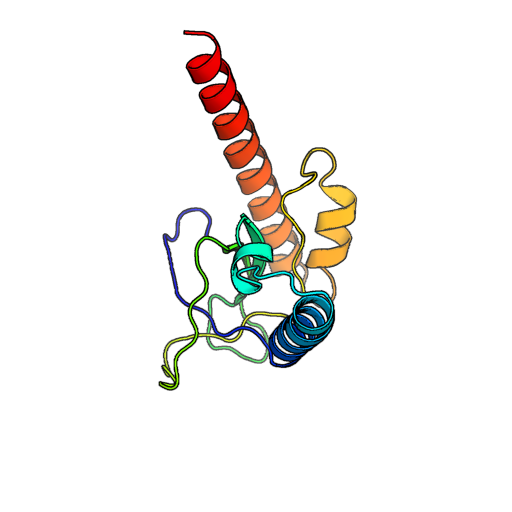00 90.75 117 TRP A CA 1
ATOM 1008 C C . TRP A 1 117 ? -10.080 5.032 -5.659 1.00 90.75 117 TRP A C 1
ATOM 1010 O O . TRP A 1 117 ? -11.148 4.709 -5.142 1.00 90.75 117 TRP A O 1
ATOM 1020 N N . GLN A 1 118 ? -9.772 6.295 -5.960 1.00 90.38 118 GLN A N 1
ATOM 1021 C CA . GLN A 1 118 ? -10.666 7.428 -5.720 1.00 90.38 118 GLN A CA 1
ATOM 1022 C C . GLN A 1 118 ? -12.043 7.181 -6.349 1.00 90.38 118 GLN A C 1
ATOM 1024 O O . GLN A 1 118 ? -13.058 7.169 -5.650 1.00 90.38 118 GLN A O 1
ATOM 1029 N N . LYS A 1 119 ? -12.083 6.872 -7.652 1.00 89.06 119 LYS A N 1
ATOM 1030 C CA . LYS A 1 119 ? -13.336 6.588 -8.371 1.00 89.06 119 LYS A CA 1
ATOM 1031 C C . LYS A 1 119 ? -14.059 5.366 -7.806 1.00 89.06 119 LYS A C 1
ATOM 1033 O O . LYS A 1 119 ? -15.285 5.358 -7.707 1.00 89.06 119 LYS A O 1
ATOM 1038 N N . TYR A 1 120 ? -13.322 4.314 -7.462 1.00 87.44 120 TYR A N 1
ATOM 1039 C CA . TYR A 1 120 ? -13.887 3.078 -6.926 1.00 87.44 120 TYR A CA 1
ATOM 1040 C C . TYR A 1 120 ? -14.541 3.283 -5.554 1.00 87.44 120 TYR A C 1
ATOM 1042 O O . TYR A 1 120 ? -15.645 2.793 -5.308 1.00 87.44 120 TYR A O 1
ATOM 1050 N N . ILE A 1 121 ? -13.870 4.019 -4.670 1.00 83.69 121 ILE A N 1
ATOM 1051 C CA . ILE A 1 121 ? -14.321 4.289 -3.305 1.00 83.69 121 ILE A CA 1
ATOM 1052 C C . ILE A 1 121 ? -15.486 5.281 -3.312 1.00 83.69 121 ILE A C 1
ATOM 1054 O O . ILE A 1 121 ? -16.498 5.017 -2.665 1.00 83.69 121 ILE A O 1
ATOM 1058 N N . GLN A 1 122 ? -15.420 6.344 -4.120 1.00 82.94 122 GLN A N 1
ATOM 1059 C CA . GLN A 1 122 ? -16.540 7.274 -4.316 1.00 82.94 122 GLN A CA 1
ATOM 1060 C C . GLN A 1 122 ? -17.804 6.549 -4.798 1.00 82.94 122 GLN A C 1
ATOM 1062 O O . GLN A 1 122 ? -18.868 6.715 -4.203 1.00 82.94 122 GLN A O 1
ATOM 1067 N N . LYS A 1 123 ? -17.694 5.670 -5.806 1.00 81.56 123 LYS A N 1
ATOM 1068 C CA . LYS A 1 123 ? -18.831 4.859 -6.282 1.00 81.56 123 LYS A CA 1
ATOM 1069 C C . LYS A 1 123 ? -19.444 4.003 -5.176 1.00 81.56 123 LYS A C 1
ATOM 1071 O O . LYS A 1 123 ? -20.663 3.918 -5.074 1.00 81.56 123 LYS A O 1
ATOM 1076 N N . ARG A 1 124 ? -18.620 3.373 -4.336 1.00 75.50 124 ARG A N 1
ATOM 1077 C CA . ARG A 1 124 ? -19.121 2.560 -3.220 1.00 75.50 124 ARG A CA 1
ATOM 1078 C C . ARG A 1 124 ? -19.812 3.386 -2.148 1.00 75.50 124 ARG A C 1
ATOM 1080 O O . ARG A 1 124 ? -20.850 2.956 -1.662 1.00 75.50 124 ARG A O 1
ATOM 1087 N N . HIS A 1 125 ? -19.282 4.558 -1.813 1.00 70.00 125 HIS A N 1
ATOM 1088 C CA . HIS A 1 125 ? -19.938 5.456 -0.865 1.00 70.00 125 HIS A CA 1
ATOM 1089 C C . HIS A 1 125 ? -21.316 5.915 -1.353 1.00 70.00 125 HIS A C 1
ATOM 1091 O O . HIS A 1 125 ? -22.234 6.002 -0.541 1.00 70.00 125 HIS A O 1
ATOM 1097 N N . VAL A 1 126 ? -21.483 6.164 -2.658 1.00 66.44 126 VAL A N 1
ATOM 1098 C CA . VAL A 1 126 ? -22.792 6.500 -3.248 1.00 66.44 126 VAL A CA 1
ATOM 1099 C C . VAL A 1 126 ? -23.783 5.343 -3.077 1.00 66.44 126 VAL A C 1
ATOM 1101 O O . VAL A 1 126 ? -24.854 5.549 -2.515 1.00 66.44 126 VAL A O 1
ATOM 1104 N N . VAL A 1 127 ? -23.394 4.118 -3.448 1.00 67.19 127 VAL A N 1
ATOM 1105 C CA . VAL A 1 127 ? -24.260 2.928 -3.326 1.00 67.19 127 VAL A CA 1
ATOM 1106 C C . VAL A 1 127 ? -24.678 2.664 -1.875 1.00 67.19 127 VAL A C 1
ATOM 1108 O O . VAL A 1 127 ? -25.845 2.391 -1.609 1.00 67.19 127 VAL A O 1
ATOM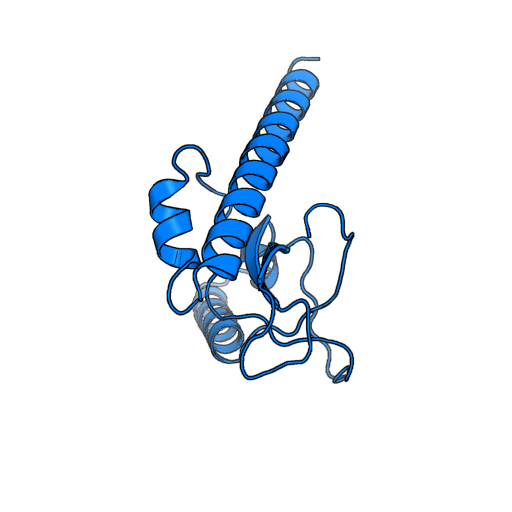 1111 N N . THR A 1 128 ? -23.753 2.774 -0.916 1.00 67.12 128 THR A N 1
ATOM 1112 C CA . THR A 1 128 ? -24.076 2.567 0.504 1.00 67.12 128 THR A CA 1
ATOM 1113 C C . THR A 1 128 ? -25.067 3.612 1.025 1.00 67.12 128 THR A C 1
ATOM 1115 O O . THR A 1 128 ? -25.948 3.268 1.807 1.00 67.12 128 THR A O 1
ATOM 1118 N N . LYS A 1 129 ? -24.955 4.878 0.594 1.00 59.50 129 LYS A N 1
ATOM 1119 C CA . LYS A 1 129 ? -25.901 5.937 0.986 1.00 59.50 129 LYS A CA 1
ATOM 1120 C C . LYS A 1 129 ? -27.300 5.684 0.427 1.00 59.50 129 LYS A C 1
ATOM 1122 O O . LYS A 1 129 ? -28.268 5.851 1.155 1.00 59.50 129 LYS A O 1
ATOM 1127 N N . GLU A 1 130 ? -27.410 5.252 -0.827 1.00 56.38 130 GLU A N 1
ATOM 1128 C CA . GLU A 1 130 ? -28.701 4.910 -1.442 1.00 56.38 130 GLU A CA 1
ATOM 1129 C C . GLU A 1 130 ? -29.391 3.747 -0.718 1.00 56.38 130 GLU A C 1
ATOM 1131 O O . GLU A 1 130 ? -30.584 3.818 -0.453 1.00 56.38 130 GLU A O 1
ATOM 1136 N N . GLN A 1 131 ? -28.639 2.721 -0.308 1.00 52.69 131 GLN A N 1
ATOM 1137 C CA . GLN A 1 131 ? -29.172 1.573 0.442 1.00 52.69 131 GLN A CA 1
ATOM 1138 C C . GLN A 1 131 ? -29.632 1.908 1.868 1.00 52.69 131 GLN A C 1
ATOM 1140 O O . GLN A 1 131 ? -30.427 1.166 2.430 1.00 52.69 131 GLN A O 1
ATOM 1145 N N . GLN A 1 132 ? -29.131 2.992 2.467 1.00 53.06 132 GLN A N 1
ATOM 1146 C CA . GLN A 1 132 ? -29.535 3.450 3.803 1.00 53.06 132 GLN A CA 1
ATOM 1147 C C . GLN A 1 132 ? -30.774 4.360 3.784 1.00 53.06 132 GLN A C 1
ATOM 1149 O O . GLN A 1 132 ? -31.306 4.674 4.845 1.00 53.06 132 GLN A O 1
ATOM 1154 N N . MET A 1 133 ? -31.214 4.802 2.601 1.00 52.34 133 MET A N 1
ATOM 1155 C CA . MET A 1 133 ? -32.397 5.653 2.411 1.00 52.34 133 MET A CA 1
ATOM 1156 C C . MET A 1 133 ? -33.654 4.865 1.991 1.00 52.34 133 MET A C 1
ATOM 1158 O O . MET A 1 133 ? -34.671 5.489 1.690 1.00 52.34 133 MET A O 1
ATOM 1162 N N . VAL A 1 134 ? -33.586 3.526 1.958 1.00 47.84 134 VAL A N 1
ATOM 1163 C CA . VAL A 1 134 ? -34.703 2.610 1.646 1.00 47.84 134 VAL A CA 1
ATOM 1164 C C . VAL A 1 134 ? -35.153 1.870 2.896 1.00 47.84 134 VAL A C 1
ATOM 1166 O O . VAL A 1 134 ? -34.268 1.388 3.637 1.00 47.84 134 VAL A O 1
#

Organism: Weissella confusa (NCBI:txid1583)